Protein AF-A0A921IIQ1-F1 (afdb_monomer_lite)

Structure (mmCIF, N/CA/C/O backbone):
data_AF-A0A921IIQ1-F1
#
_entry.id   AF-A0A921IIQ1-F1
#
loop_
_atom_site.group_PDB
_atom_site.id
_atom_site.type_symbol
_atom_site.label_atom_id
_atom_site.label_alt_id
_atom_site.label_comp_id
_atom_site.label_asym_id
_atom_site.label_entity_id
_atom_site.label_seq_id
_atom_site.pdbx_PDB_ins_code
_atom_site.Cartn_x
_atom_site.Cartn_y
_atom_site.Cartn_z
_atom_site.occupancy
_atom_site.B_iso_or_equiv
_atom_site.auth_seq_id
_atom_site.auth_comp_id
_atom_site.auth_asym_id
_atom_site.auth_atom_id
_atom_site.pdbx_PDB_model_num
ATOM 1 N N . MET A 1 1 ? 12.358 4.279 -16.150 1.00 53.34 1 MET A 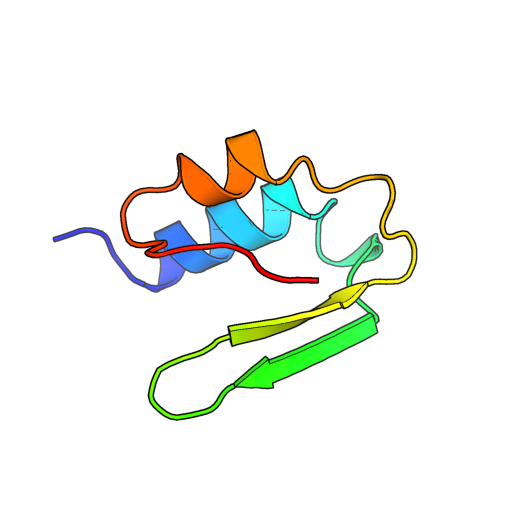N 1
ATOM 2 C CA . MET A 1 1 ? 12.111 3.284 -15.085 1.00 53.34 1 MET A CA 1
ATOM 3 C C . MET A 1 1 ? 11.385 4.011 -13.970 1.00 53.34 1 MET A C 1
ATOM 5 O O . MET A 1 1 ? 11.903 5.035 -13.547 1.00 53.34 1 MET A O 1
ATOM 9 N N . ALA A 1 2 ? 10.193 3.575 -13.560 1.00 59.41 2 ALA A N 1
ATOM 10 C CA . ALA A 1 2 ? 9.525 4.203 -12.420 1.00 59.41 2 ALA A CA 1
ATOM 11 C C . ALA A 1 2 ? 10.391 4.001 -11.169 1.00 59.41 2 ALA A C 1
ATOM 13 O O . ALA A 1 2 ? 10.855 2.890 -10.908 1.00 59.41 2 ALA A O 1
ATOM 14 N N . ASN A 1 3 ? 10.681 5.081 -10.449 1.00 86.56 3 ASN A N 1
ATOM 15 C CA . ASN A 1 3 ? 11.490 5.017 -9.244 1.00 86.56 3 ASN A CA 1
ATOM 16 C C . ASN A 1 3 ? 10.662 4.374 -8.121 1.00 86.56 3 ASN A C 1
ATOM 18 O O . ASN A 1 3 ? 9.545 4.813 -7.852 1.00 86.56 3 ASN A O 1
ATOM 22 N N . ASN A 1 4 ? 11.210 3.379 -7.417 1.00 87.38 4 ASN A N 1
ATOM 23 C CA . ASN A 1 4 ? 10.525 2.737 -6.284 1.00 87.38 4 ASN A CA 1
ATOM 24 C C . ASN A 1 4 ? 10.072 3.760 -5.232 1.00 87.38 4 ASN A C 1
ATOM 26 O O . ASN A 1 4 ? 9.038 3.582 -4.594 1.00 87.38 4 ASN A O 1
ATOM 30 N N . LYS A 1 5 ? 10.823 4.859 -5.081 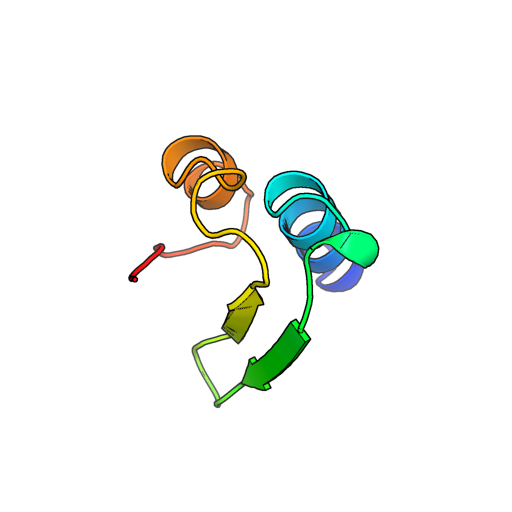1.00 89.12 5 LYS A N 1
ATOM 31 C CA . LYS A 1 5 ? 10.454 5.968 -4.199 1.00 89.12 5 LYS A CA 1
ATOM 32 C C . LYS A 1 5 ? 9.174 6.679 -4.652 1.00 89.12 5 LYS A C 1
ATOM 34 O O . LYS A 1 5 ? 8.353 7.025 -3.812 1.00 89.12 5 LYS A O 1
ATOM 39 N N . GLU A 1 6 ? 8.994 6.889 -5.953 1.00 90.69 6 GLU A N 1
ATOM 40 C CA . GLU A 1 6 ? 7.786 7.522 -6.500 1.00 90.69 6 GLU A CA 1
ATOM 41 C C . GLU A 1 6 ? 6.569 6.615 -6.326 1.00 90.69 6 GLU A C 1
ATOM 43 O O . GLU A 1 6 ? 5.538 7.072 -5.840 1.00 90.69 6 GLU A O 1
ATOM 48 N N . ILE A 1 7 ? 6.721 5.319 -6.612 1.00 90.31 7 ILE A N 1
ATOM 49 C CA . ILE A 1 7 ? 5.671 4.315 -6.395 1.00 90.31 7 ILE A CA 1
ATOM 50 C C . ILE A 1 7 ? 5.274 4.278 -4.914 1.00 90.31 7 ILE A C 1
ATOM 52 O O . ILE A 1 7 ? 4.093 4.334 -4.585 1.00 90.31 7 ILE A O 1
ATOM 56 N N . ALA A 1 8 ? 6.253 4.247 -4.005 1.00 90.25 8 ALA A N 1
ATOM 57 C CA . ALA A 1 8 ? 5.993 4.261 -2.570 1.00 90.25 8 ALA A CA 1
ATOM 58 C C . ALA A 1 8 ? 5.255 5.534 -2.125 1.00 90.25 8 ALA A C 1
ATOM 60 O O . ALA A 1 8 ? 4.341 5.447 -1.309 1.00 90.25 8 ALA A O 1
ATOM 61 N N . HIS A 1 9 ? 5.603 6.702 -2.677 1.00 91.56 9 HIS A N 1
ATOM 62 C CA . HIS A 1 9 ? 4.878 7.943 -2.401 1.00 91.56 9 HIS A CA 1
ATOM 63 C C . HIS A 1 9 ? 3.436 7.898 -2.912 1.00 91.56 9 HIS A C 1
ATOM 65 O O . HIS A 1 9 ? 2.532 8.276 -2.174 1.00 91.56 9 HIS A O 1
ATOM 71 N N . GLN A 1 10 ? 3.209 7.397 -4.128 1.00 91.81 10 GLN A N 1
ATOM 72 C CA . GLN A 1 10 ? 1.865 7.250 -4.689 1.00 91.81 10 GLN A CA 1
ATOM 73 C C . GLN A 1 10 ? 1.006 6.300 -3.848 1.00 91.81 10 GLN A C 1
ATOM 75 O O . GLN A 1 10 ? -0.125 6.642 -3.507 1.00 91.81 10 GLN A O 1
ATOM 80 N N . ILE A 1 11 ? 1.562 5.151 -3.445 1.00 91.44 11 ILE A N 1
ATOM 81 C CA . ILE A 1 11 ? 0.880 4.191 -2.567 1.00 91.44 11 ILE A CA 1
ATOM 82 C C . ILE A 1 11 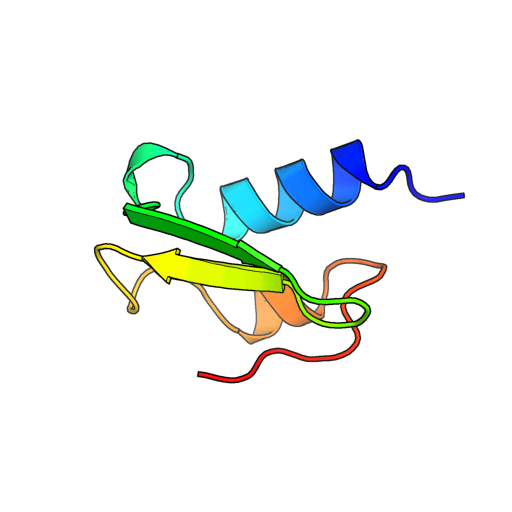? 0.566 4.849 -1.223 1.00 91.44 11 ILE A C 1
ATOM 84 O O . ILE A 1 11 ? -0.564 4.762 -0.754 1.00 91.44 11 ILE A O 1
ATOM 88 N N . LEU A 1 12 ? 1.535 5.544 -0.618 1.00 91.38 12 LEU A N 1
ATOM 89 C CA . LEU A 1 12 ? 1.349 6.210 0.670 1.00 91.38 12 LEU A CA 1
ATOM 90 C C . LEU A 1 12 ? 0.224 7.250 0.610 1.00 91.38 12 LEU A C 1
ATOM 92 O O . LEU A 1 12 ? -0.598 7.309 1.519 1.00 91.38 12 LEU A O 1
ATOM 96 N N . THR A 1 13 ? 0.157 8.048 -0.455 1.00 91.88 13 THR A N 1
ATOM 97 C CA . THR A 1 13 ? -0.931 9.012 -0.655 1.00 91.88 13 THR A CA 1
ATOM 98 C C . THR A 1 13 ? -2.276 8.311 -0.838 1.00 91.88 13 THR A C 1
ATOM 100 O O . THR A 1 13 ? -3.247 8.705 -0.195 1.00 91.88 13 THR A O 1
ATOM 103 N N . ALA A 1 14 ? -2.332 7.247 -1.643 1.00 90.88 14 ALA A N 1
ATOM 104 C CA . ALA A 1 14 ? -3.559 6.497 -1.906 1.00 90.88 14 ALA A CA 1
ATOM 105 C C . ALA A 1 14 ? -4.136 5.815 -0.652 1.00 90.88 14 ALA A C 1
ATOM 107 O O . ALA A 1 14 ? -5.350 5.678 -0.533 1.00 90.88 14 ALA A O 1
ATOM 108 N N . VAL A 1 15 ? -3.291 5.433 0.313 1.00 91.44 15 VAL A N 1
ATOM 109 C CA . VAL A 1 15 ? -3.745 4.849 1.588 1.00 91.44 15 VAL A CA 1
ATOM 110 C C . VAL A 1 15 ? -4.085 5.886 2.663 1.00 91.44 15 VAL A C 1
ATOM 112 O O . VAL A 1 15 ? -4.296 5.511 3.810 1.00 91.44 15 VAL A O 1
ATOM 115 N N . GLY A 1 16 ? -4.151 7.181 2.339 1.00 89.94 16 GLY A N 1
ATOM 116 C CA . GLY A 1 16 ? -4.480 8.238 3.309 1.00 89.94 16 GLY A CA 1
ATOM 117 C C . GLY A 1 16 ? -3.274 8.855 4.024 1.00 89.94 16 GLY A C 1
ATOM 118 O O . GLY A 1 16 ? -3.424 9.511 5.058 1.00 89.94 16 GLY A O 1
ATOM 119 N N . GLY A 1 17 ? -2.071 8.656 3.486 1.00 92.06 17 GLY A N 1
ATOM 120 C CA . GLY A 1 17 ? -0.836 9.256 3.976 1.00 92.06 17 GLY A CA 1
ATOM 121 C C . GLY A 1 17 ? -0.274 8.599 5.237 1.00 92.06 17 GLY A C 1
ATOM 122 O O . GLY A 1 17 ? -0.808 7.633 5.782 1.00 92.06 17 GLY A O 1
ATOM 123 N N . ALA A 1 18 ? 0.818 9.175 5.746 1.00 90.12 18 ALA A N 1
ATOM 124 C CA . ALA A 1 18 ? 1.475 8.708 6.971 1.00 90.12 18 ALA A CA 1
ATOM 125 C C . ALA A 1 18 ? 0.559 8.769 8.209 1.00 90.12 18 ALA A C 1
ATOM 127 O O . ALA A 1 18 ? 0.737 8.007 9.154 1.00 90.12 18 ALA A O 1
ATOM 128 N N . SER A 1 19 ? -0.451 9.642 8.198 1.00 92.62 19 SER A N 1
ATOM 129 C CA . SER A 1 19 ? -1.471 9.736 9.245 1.00 92.62 19 SER A CA 1
ATOM 130 C C . SER A 1 19 ? -2.300 8.460 9.385 1.00 92.62 19 SER A C 1
ATOM 132 O O . SER A 1 19 ? -2.621 8.086 10.519 1.00 92.62 19 SER A O 1
ATOM 134 N N . ASN A 1 20 ? -2.607 7.786 8.269 1.00 93.62 20 ASN A N 1
ATOM 135 C CA . ASN A 1 20 ? -3.389 6.550 8.253 1.00 93.62 20 ASN A CA 1
ATOM 136 C C . ASN A 1 20 ? -2.530 5.279 8.379 1.00 93.62 20 ASN A C 1
ATOM 138 O O . ASN A 1 20 ? -3.058 4.190 8.577 1.00 93.62 20 ASN A O 1
ATOM 142 N N . LEU A 1 21 ? -1.203 5.395 8.309 1.00 91.94 21 LEU A N 1
ATOM 143 C CA . LEU A 1 21 ? -0.303 4.260 8.474 1.00 91.94 21 LEU A CA 1
ATOM 144 C C . LEU A 1 21 ? -0.083 3.964 9.967 1.00 91.94 21 LEU A C 1
ATOM 146 O O . LEU A 1 21 ? 0.254 4.850 10.755 1.00 91.94 21 LEU A O 1
ATOM 150 N N . LYS A 1 22 ? -0.286 2.708 10.364 1.00 93.75 22 LYS A N 1
ATOM 151 C CA . LYS A 1 22 ? 0.054 2.190 11.695 1.00 93.75 22 LYS A CA 1
ATOM 152 C C . LYS A 1 22 ? 1.427 1.531 11.687 1.00 93.75 22 LYS A C 1
ATOM 154 O O . LYS A 1 22 ? 2.218 1.787 12.585 1.00 93.75 22 LYS A O 1
ATOM 159 N N . ASP A 1 23 ? 1.681 0.694 10.689 1.00 93.88 23 ASP A N 1
ATOM 160 C CA . ASP A 1 23 ? 2.940 -0.026 10.524 1.00 93.88 23 ASP A CA 1
ATOM 161 C C . ASP A 1 23 ? 3.109 -0.463 9.060 1.00 93.88 23 ASP A C 1
ATOM 163 O O . ASP A 1 23 ? 2.135 -0.518 8.304 1.00 93.88 23 ASP A O 1
ATOM 167 N N . ALA A 1 24 ? 4.334 -0.768 8.640 1.00 92.88 24 ALA A N 1
ATOM 168 C CA . ALA A 1 24 ? 4.614 -1.279 7.306 1.00 92.88 24 ALA A CA 1
ATOM 169 C C . ALA A 1 24 ? 5.710 -2.340 7.368 1.00 92.88 24 ALA A C 1
ATOM 171 O O . ALA A 1 24 ? 6.782 -2.127 7.929 1.00 92.88 24 ALA A O 1
ATOM 172 N N . THR A 1 25 ? 5.468 -3.468 6.713 1.00 94.31 25 THR A N 1
ATOM 173 C CA . THR A 1 25 ? 6.437 -4.555 6.594 1.00 94.31 25 THR A CA 1
ATOM 174 C C . THR A 1 25 ? 6.476 -5.065 5.162 1.00 94.31 25 THR A C 1
ATOM 176 O O . THR A 1 25 ? 5.577 -4.802 4.367 1.00 94.31 25 THR A O 1
ATOM 179 N N . HIS A 1 26 ? 7.529 -5.777 4.787 1.00 92.25 26 HIS A N 1
ATOM 180 C CA . HIS A 1 26 ? 7.641 -6.334 3.448 1.00 92.25 26 HIS A CA 1
ATOM 181 C C . HIS A 1 26 ? 8.376 -7.670 3.467 1.00 92.25 26 HIS A C 1
ATOM 183 O O . HIS A 1 26 ? 9.211 -7.937 4.327 1.00 92.25 26 HIS A O 1
ATOM 189 N N . CYS A 1 27 ? 8.046 -8.515 2.497 1.00 90.19 27 CYS A N 1
ATOM 190 C CA . CYS A 1 27 ? 8.859 -9.663 2.120 1.00 90.19 27 CYS A CA 1
ATOM 191 C C . CYS A 1 27 ? 9.484 -9.411 0.741 1.00 90.19 27 CYS A C 1
ATOM 193 O O . CYS A 1 27 ? 9.431 -8.301 0.217 1.00 90.19 27 CYS A O 1
ATOM 195 N N . MET A 1 28 ? 10.055 -10.445 0.124 1.00 89.25 28 MET A N 1
ATOM 196 C CA . MET A 1 28 ? 10.727 -10.325 -1.173 1.00 89.25 28 MET A CA 1
ATOM 197 C C . MET A 1 28 ? 9.805 -9.833 -2.306 1.00 89.25 28 MET A C 1
ATOM 199 O O . MET A 1 28 ? 10.279 -9.199 -3.241 1.00 89.25 28 MET A O 1
ATOM 203 N N . THR A 1 29 ? 8.499 -10.120 -2.233 1.00 88.12 29 THR A N 1
ATOM 204 C CA . THR A 1 29 ? 7.543 -9.844 -3.325 1.00 88.12 29 THR A CA 1
ATOM 205 C C . THR A 1 29 ? 6.291 -9.085 -2.899 1.00 88.12 29 THR A C 1
ATOM 207 O O . THR A 1 29 ? 5.455 -8.779 -3.746 1.00 88.12 29 THR A O 1
ATOM 210 N N . ARG A 1 30 ? 6.112 -8.794 -1.603 1.00 91.81 30 ARG A N 1
ATOM 211 C CA . ARG A 1 30 ? 4.903 -8.130 -1.095 1.00 91.81 30 ARG A CA 1
ATOM 212 C C . ARG A 1 30 ? 5.243 -7.052 -0.082 1.00 91.81 30 ARG A C 1
ATOM 214 O O . ARG A 1 30 ? 5.958 -7.316 0.882 1.00 91.81 30 ARG A O 1
ATOM 221 N N . LEU A 1 31 ? 4.645 -5.882 -0.275 1.00 91.62 31 LEU A N 1
ATOM 222 C CA . LEU A 1 31 ? 4.540 -4.818 0.716 1.00 91.62 31 LEU A CA 1
ATOM 223 C C . LEU A 1 31 ? 3.230 -5.012 1.491 1.00 91.62 31 LEU A C 1
ATOM 225 O O . LEU A 1 31 ? 2.176 -5.189 0.887 1.00 91.62 31 LEU A O 1
ATOM 229 N N . ARG A 1 32 ? 3.300 -5.008 2.819 1.00 92.44 32 ARG A N 1
ATOM 230 C CA . ARG A 1 32 ? 2.155 -5.110 3.728 1.00 92.44 32 ARG A CA 1
ATOM 231 C C . ARG A 1 32 ? 2.053 -3.811 4.512 1.00 92.44 32 ARG A C 1
ATOM 233 O O . ARG A 1 32 ? 2.998 -3.430 5.200 1.00 92.44 32 ARG A O 1
ATOM 240 N N . LEU A 1 33 ? 0.909 -3.151 4.409 1.00 92.81 33 LEU A N 1
ATOM 241 C CA . LEU A 1 33 ? 0.621 -1.907 5.111 1.00 92.81 33 LEU A CA 1
ATOM 242 C C . LEU A 1 33 ? -0.451 -2.195 6.154 1.00 92.81 33 LEU A C 1
ATOM 244 O O . LEU A 1 33 ? -1.508 -2.720 5.822 1.00 92.81 33 LEU A O 1
ATOM 248 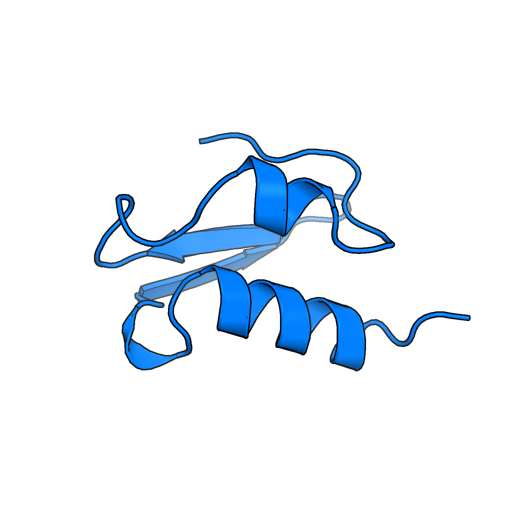N N . TYR A 1 34 ? -0.169 -1.862 7.406 1.00 93.12 34 TYR A N 1
ATOM 249 C CA . TYR A 1 34 ? -1.160 -1.872 8.469 1.00 93.12 34 TYR A CA 1
ATOM 250 C C . TYR A 1 34 ? -1.718 -0.466 8.591 1.00 93.12 34 TYR A C 1
ATOM 252 O O . TYR A 1 34 ? -0.979 0.471 8.900 1.00 93.12 34 TYR A O 1
ATOM 260 N N . LEU A 1 35 ? -3.013 -0.316 8.341 1.00 92.94 35 LEU A N 1
ATOM 261 C CA . LEU A 1 35 ? -3.690 0.974 8.352 1.00 92.94 35 LEU A CA 1
ATOM 262 C C . LEU A 1 35 ? -4.494 1.158 9.640 1.00 92.94 35 LEU A C 1
ATOM 264 O O . LEU A 1 35 ? -4.835 0.194 10.327 1.00 92.94 35 LEU A O 1
ATOM 268 N N . LYS A 1 36 ? -4.750 2.416 9.998 1.00 93.94 36 LYS A N 1
ATOM 269 C CA . LYS A 1 36 ? -5.644 2.768 11.108 1.00 93.94 36 LYS A CA 1
ATOM 270 C C . LYS A 1 36 ? -7.104 2.715 10.666 1.00 93.94 36 LYS A C 1
ATOM 272 O O . LYS A 1 36 ? -7.943 2.275 11.443 1.00 93.94 36 LYS A O 1
ATOM 277 N N . ASP A 1 37 ? -7.371 3.133 9.432 1.00 93.00 37 ASP A N 1
ATOM 278 C CA . ASP A 1 37 ? -8.673 3.087 8.778 1.00 93.00 37 ASP A CA 1
ATOM 279 C C . ASP A 1 37 ? -8.544 2.451 7.385 1.00 93.00 37 ASP A C 1
ATOM 281 O O . ASP A 1 37 ? -7.897 2.989 6.480 1.00 93.00 37 ASP A O 1
ATOM 285 N N . ASP A 1 38 ? -9.166 1.285 7.229 1.00 88.19 38 ASP A N 1
ATOM 286 C CA . ASP A 1 38 ? -9.147 0.480 6.004 1.00 88.19 38 ASP A CA 1
ATOM 287 C C . ASP A 1 38 ? -10.180 0.955 4.959 1.00 88.19 38 ASP A C 1
ATOM 289 O O . ASP A 1 38 ? -10.200 0.475 3.824 1.00 88.19 38 ASP A O 1
ATOM 293 N N . SER A 1 39 ? -11.032 1.922 5.319 1.00 88.94 39 SER A N 1
ATOM 294 C CA . SER A 1 39 ? -12.075 2.492 4.449 1.00 88.94 39 SER A CA 1
ATOM 295 C C . SER A 1 39 ? -11.543 3.594 3.528 1.00 88.94 39 SER A C 1
ATOM 297 O O . SER A 1 39 ? -12.195 3.957 2.551 1.00 88.94 39 SER A O 1
ATOM 299 N N . ILE A 1 40 ? -10.373 4.151 3.852 1.00 88.38 40 ILE A N 1
ATOM 300 C CA . ILE A 1 40 ? -9.721 5.234 3.107 1.00 88.38 40 ILE A CA 1
ATOM 301 C C . ILE A 1 40 ? -9.108 4.747 1.783 1.00 88.38 40 ILE A C 1
ATOM 303 O O . ILE A 1 40 ? -9.387 5.365 0.752 1.00 88.38 40 ILE A O 1
ATOM 307 N N . PRO A 1 41 ? -8.273 3.686 1.758 1.00 89.06 41 PRO A N 1
ATOM 308 C CA . PRO A 1 41 ? -7.719 3.191 0.503 1.00 89.06 41 PRO A CA 1
ATOM 309 C C . PRO A 1 41 ? -8.804 2.622 -0.409 1.00 89.06 41 PRO A C 1
ATOM 311 O O . PRO A 1 41 ? -9.556 1.721 -0.027 1.00 89.06 41 PRO A O 1
ATOM 314 N N . LYS A 1 42 ? -8.813 3.088 -1.659 1.00 89.00 42 LYS A N 1
ATOM 315 C CA . LYS A 1 42 ? -9.558 2.445 -2.743 1.00 89.00 42 LYS A CA 1
ATOM 316 C C . LYS A 1 42 ? -8.635 1.495 -3.489 1.00 89.00 42 LYS A C 1
ATOM 318 O O . LYS A 1 42 ? -7.673 1.926 -4.125 1.00 89.00 42 LYS A O 1
ATOM 323 N N . ASP A 1 43 ? -8.945 0.206 -3.435 1.00 88.88 43 ASP A N 1
ATOM 324 C CA . ASP A 1 43 ? -8.099 -0.849 -4.009 1.00 88.88 43 ASP A CA 1
ATOM 325 C C . ASP A 1 43 ? -7.858 -0.648 -5.511 1.00 88.88 43 ASP A C 1
ATOM 327 O O . ASP A 1 43 ? -6.775 -0.945 -6.014 1.00 88.88 43 ASP A O 1
ATOM 331 N N . GLU A 1 44 ? -8.838 -0.085 -6.221 1.00 88.62 44 GLU A N 1
ATOM 332 C CA . GLU A 1 44 ? -8.732 0.258 -7.642 1.00 88.62 44 GLU A CA 1
ATOM 333 C C . GLU A 1 44 ? -7.687 1.349 -7.908 1.00 88.62 44 GLU A C 1
ATOM 335 O O . GLU A 1 44 ? -6.898 1.223 -8.845 1.00 88.62 44 GLU A O 1
ATOM 340 N N . GLU A 1 45 ? -7.624 2.382 -7.060 1.00 89.31 45 GLU A N 1
ATOM 341 C CA . GLU A 1 45 ? -6.642 3.466 -7.187 1.00 89.31 45 GLU A CA 1
ATOM 342 C C . GLU A 1 45 ? -5.228 2.955 -6.903 1.00 89.31 45 GLU A C 1
ATOM 344 O O . GLU A 1 45 ? -4.295 3.265 -7.640 1.00 89.31 45 GLU A O 1
ATOM 349 N N . VAL A 1 46 ? -5.071 2.102 -5.886 1.00 89.50 46 VAL A N 1
ATOM 350 C CA . VAL A 1 46 ? -3.774 1.498 -5.548 1.00 89.50 46 VAL A CA 1
ATOM 351 C C . VAL A 1 46 ? -3.311 0.536 -6.648 1.00 89.50 46 VAL A C 1
ATOM 353 O O . VAL A 1 46 ? -2.131 0.515 -6.992 1.00 89.50 46 VAL A O 1
ATOM 356 N N . LYS A 1 47 ? -4.226 -0.235 -7.249 1.00 90.44 47 LYS A N 1
ATOM 357 C CA . LYS A 1 47 ? -3.918 -1.162 -8.350 1.00 90.44 47 LYS A CA 1
ATOM 358 C C . LYS A 1 47 ? -3.566 -0.444 -9.657 1.00 90.44 47 LYS A C 1
ATOM 360 O O . LYS A 1 47 ? -2.840 -1.004 -10.473 1.00 90.44 47 LYS A O 1
ATOM 365 N N . ALA A 1 48 ? -4.055 0.779 -9.858 1.00 90.94 48 ALA A N 1
ATOM 366 C CA . ALA A 1 48 ? -3.725 1.595 -11.025 1.00 90.94 48 ALA A CA 1
ATOM 367 C C . ALA A 1 48 ? -2.293 2.167 -10.982 1.00 90.94 48 ALA A C 1
ATOM 369 O O . ALA A 1 48 ? -1.785 2.637 -12.002 1.00 90.94 48 ALA A O 1
ATOM 370 N N . ILE A 1 49 ? -1.622 2.120 -9.825 1.00 89.94 49 ILE A N 1
ATOM 371 C CA . ILE A 1 49 ? -0.244 2.593 -9.672 1.00 89.94 49 ILE A CA 1
ATOM 372 C C . ILE A 1 49 ? 0.704 1.683 -10.464 1.00 89.94 49 ILE A C 1
ATOM 374 O O . ILE A 1 49 ? 0.786 0.473 -10.238 1.00 89.94 49 ILE A O 1
ATOM 378 N N . GLY A 1 50 ? 1.468 2.278 -11.382 1.00 86.62 50 GLY A N 1
ATOM 379 C CA . GLY A 1 50 ? 2.433 1.559 -12.210 1.00 86.62 50 GLY A CA 1
ATOM 380 C C . GLY A 1 50 ? 3.496 0.852 -11.365 1.00 86.62 50 GLY A C 1
ATOM 381 O O . GLY A 1 50 ? 4.332 1.503 -10.747 1.00 86.62 50 GLY A O 1
ATOM 382 N N . GLY A 1 51 ? 3.471 -0.483 -11.356 1.00 85.62 51 GLY A N 1
ATOM 383 C CA . GLY A 1 51 ? 4.365 -1.329 -10.552 1.00 85.62 51 GLY A CA 1
ATOM 384 C C . GLY A 1 51 ? 3.650 -2.156 -9.479 1.00 85.62 51 GLY A C 1
ATOM 385 O O . GLY A 1 51 ? 4.242 -3.094 -8.947 1.00 85.62 51 GLY A O 1
ATOM 386 N N . VAL A 1 52 ? 2.374 -1.876 -9.196 1.00 89.25 52 VAL A N 1
ATOM 387 C CA . VAL A 1 52 ? 1.543 -2.714 -8.324 1.00 89.25 52 VAL A CA 1
ATOM 388 C C . VAL A 1 52 ? 0.953 -3.867 -9.137 1.00 89.25 52 VAL A C 1
ATOM 390 O O . VAL A 1 52 ? 0.198 -3.665 -10.082 1.00 89.25 52 VAL A O 1
ATOM 393 N N . LEU A 1 53 ? 1.298 -5.101 -8.765 1.00 88.12 53 LEU A N 1
ATOM 394 C CA . LEU A 1 53 ? 0.780 -6.312 -9.421 1.00 88.12 53 LEU A CA 1
ATOM 395 C C . LEU A 1 53 ? -0.627 -6.687 -8.929 1.00 88.12 53 LEU A C 1
ATOM 397 O O . LEU A 1 53 ? -1.408 -7.294 -9.660 1.00 88.12 53 LEU A O 1
ATOM 401 N N . GLY A 1 54 ? -0.957 -6.335 -7.687 1.00 89.00 54 GLY A N 1
ATOM 402 C CA . GLY A 1 54 ? -2.253 -6.613 -7.082 1.00 89.00 54 GLY A CA 1
ATOM 403 C C . GLY A 1 54 ? -2.336 -6.118 -5.643 1.00 89.00 54 GLY A C 1
ATOM 404 O O . GLY A 1 54 ? -1.316 -5.928 -4.981 1.00 89.00 54 GLY A O 1
ATOM 405 N N . VAL A 1 55 ? -3.568 -5.926 -5.177 1.00 90.31 55 VAL A N 1
ATOM 406 C CA . VAL A 1 55 ? -3.905 -5.543 -3.802 1.00 90.31 55 VAL A CA 1
ATOM 407 C C . VAL A 1 55 ? -4.718 -6.678 -3.191 1.00 90.31 55 VAL A C 1
ATOM 409 O O . VAL A 1 55 ? -5.576 -7.258 -3.857 1.00 90.31 55 VAL A O 1
ATOM 412 N N . VAL A 1 56 ? -4.400 -7.028 -1.949 1.00 87.31 56 VAL A N 1
ATOM 413 C CA . VAL A 1 56 ? -5.076 -8.069 -1.165 1.00 87.31 56 VAL A CA 1
ATOM 414 C C . VAL A 1 56 ? -5.203 -7.564 0.266 1.00 87.31 56 VAL A C 1
ATOM 416 O O . VAL A 1 56 ? -4.237 -6.997 0.781 1.00 87.31 56 VAL A O 1
ATOM 419 N N . ARG A 1 57 ? -6.380 -7.768 0.862 1.00 81.75 57 ARG A N 1
ATOM 420 C CA . ARG A 1 57 ? -6.721 -7.379 2.234 1.00 81.75 57 ARG A CA 1
ATOM 421 C C . ARG A 1 57 ? -6.587 -8.573 3.174 1.00 81.75 57 ARG A C 1
ATOM 423 O O . ARG A 1 57 ? -7.028 -9.674 2.770 1.00 81.75 57 ARG A O 1
#

Sequence (57 aa):
MANNKEIAHQILTAVGGASNLKDATHCMTRLRLYLKDDSIPKDEEVKAIGGVLGVVR

Organism: NCBI:txid214851

Foldseek 3Di:
DDDPVNLVVQLQVLCVHPVQFPDWDDDPQDIDTDGPDPVRHDQVSNCPRPPDPGDDD

pLDDT: mean 89.18, std 6.7, range [53.34, 94.31]

Radius of gyration: 10.7 Å; chains: 1; bounding box: 24×20×27 Å

InterPro domains:
  IPR001996 Phosphotransferase system, IIB component, type 1 [PS51098] (5-57)
  IPR018113 Phosphotransferase system EIIB, cysteine phosphorylation site [PF00367] (10-39)
  IPR018113 Phosphotransferase system EIIB, c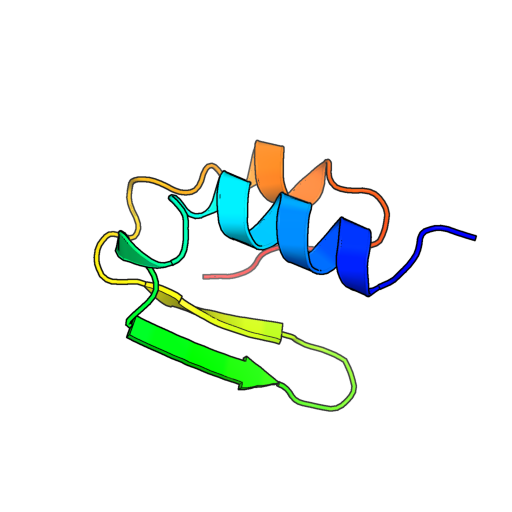ysteine phosphorylation site [PS01035] (20-37)
  IPR036878 Glucose permease domain IIB [G3DSA:3.30.1360.60] (1-57)
  IPR036878 Glucose permease domain IIB [SSF55604] (6-56)
  IPR05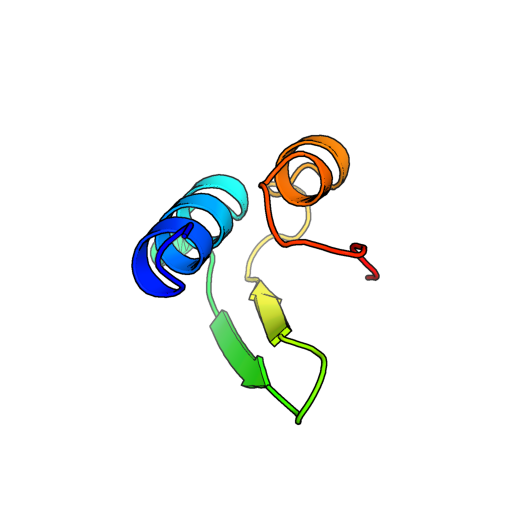0558 Phosphotransferase System Sugar-Specific Components [PTHR30175] (1-56)

Secondary structure (DSSP, 8-state):
---HHHHHHHHHHHTTHHHHEEEEEE-SS-EEEEES-TTS--HHHHHTSTT------